Protein AF-N8PSK1-F1 (afdb_monomer)

Secondary structure (DSSP, 8-state):
--SSSS--------HHHHHHHHHHHHHTTS-HHHHHHHHHHHHHS---HHHHHS-HHHHHHHHHHHTTT-PPP--

Structure (mmCIF, N/CA/C/O backbone):
data_AF-N8PSK1-F1
#
_entry.id   AF-N8PSK1-F1
#
loop_
_atom_site.group_PDB
_atom_site.id
_atom_site.type_symbol
_atom_site.label_atom_id
_atom_site.label_alt_id
_atom_site.label_comp_id
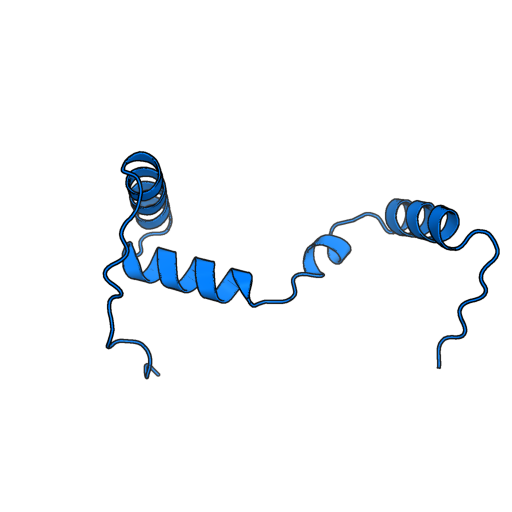_atom_site.label_asym_id
_atom_site.label_entity_id
_atom_site.label_seq_id
_atom_site.pdbx_PDB_ins_code
_atom_site.Cartn_x
_atom_site.Cartn_y
_atom_site.Cartn_z
_atom_site.occupancy
_atom_site.B_iso_or_equiv
_atom_site.auth_seq_id
_atom_site.auth_comp_id
_atom_site.auth_asym_id
_atom_site.auth_atom_id
_atom_site.pdbx_PDB_model_num
ATOM 1 N N . MET A 1 1 ? -20.023 -8.467 -2.831 1.00 44.34 1 MET A N 1
ATOM 2 C CA . MET A 1 1 ? -19.526 -7.554 -1.779 1.00 44.34 1 MET A CA 1
ATOM 3 C C . MET A 1 1 ? -19.490 -8.309 -0.446 1.00 44.34 1 MET A C 1
ATOM 5 O O . MET A 1 1 ? -20.548 -8.708 0.015 1.00 44.34 1 MET A O 1
ATOM 9 N N . GLY A 1 2 ? -18.297 -8.562 0.118 1.00 47.00 2 GLY A N 1
ATOM 10 C CA . GLY A 1 2 ? -18.081 -8.810 1.557 1.00 47.00 2 GLY A CA 1
ATOM 11 C C . GLY A 1 2 ? -18.224 -10.234 2.123 1.00 47.00 2 GLY A C 1
ATOM 12 O O . GLY A 1 2 ? -19.093 -10.458 2.955 1.00 47.00 2 GLY A O 1
ATOM 13 N N . LYS A 1 3 ? -17.337 -11.182 1.773 1.00 47.19 3 LYS A N 1
ATOM 14 C CA . LYS A 1 3 ? -17.186 -12.464 2.516 1.00 47.19 3 LYS A CA 1
ATOM 15 C C . LYS A 1 3 ? -16.060 -12.458 3.572 1.00 47.19 3 LYS A C 1
ATOM 17 O O . LYS A 1 3 ? -15.886 -13.446 4.270 1.00 47.19 3 LYS A O 1
ATOM 22 N N . HIS A 1 4 ? -15.341 -11.345 3.739 1.00 52.34 4 HIS A N 1
ATOM 23 C CA . HIS A 1 4 ? -14.205 -11.199 4.671 1.00 52.34 4 HIS A CA 1
ATOM 24 C C . HIS A 1 4 ? -14.497 -10.285 5.884 1.00 52.34 4 HIS A C 1
ATOM 26 O O . HIS A 1 4 ? -13.587 -9.907 6.611 1.00 52.34 4 HIS A O 1
ATOM 32 N N . LEU A 1 5 ? -15.761 -9.928 6.146 1.00 56.06 5 LEU A N 1
ATOM 33 C CA . LEU A 1 5 ? -16.141 -9.019 7.246 1.00 56.06 5 LEU A CA 1
ATOM 34 C C . LEU A 1 5 ? -16.153 -9.666 8.650 1.00 56.06 5 LEU A C 1
ATOM 36 O O . LEU A 1 5 ? -16.466 -8.988 9.622 1.00 56.06 5 LEU A O 1
ATOM 40 N N . GLY A 1 6 ? -15.871 -10.966 8.780 1.00 57.44 6 GLY A N 1
ATOM 41 C CA . GLY A 1 6 ? -16.288 -11.722 9.969 1.00 57.44 6 GLY A CA 1
ATOM 42 C C . GLY A 1 6 ? -15.245 -11.963 11.060 1.00 57.44 6 GLY A C 1
ATOM 43 O O . GLY A 1 6 ? -15.633 -12.184 12.203 1.00 57.44 6 GLY A O 1
ATOM 44 N N . VAL A 1 7 ? -13.945 -11.971 10.750 1.00 65.88 7 VAL A N 1
ATOM 45 C CA . VAL A 1 7 ? -12.942 -12.503 11.690 1.00 65.88 7 VAL A CA 1
ATOM 46 C C . VAL A 1 7 ? -11.844 -11.482 11.945 1.00 65.88 7 VAL A C 1
ATOM 48 O O . VAL A 1 7 ? -10.962 -11.268 11.118 1.00 65.88 7 VAL A O 1
ATOM 51 N N . ALA A 1 8 ? -11.900 -10.855 13.119 1.00 71.25 8 ALA A N 1
ATOM 52 C CA . ALA A 1 8 ? -10.777 -10.106 13.661 1.00 71.25 8 ALA A CA 1
ATOM 53 C C . ALA A 1 8 ? -9.774 -11.099 14.263 1.00 71.25 8 ALA A C 1
ATOM 55 O O . ALA A 1 8 ? -10.089 -11.811 15.220 1.00 71.25 8 ALA A O 1
ATOM 56 N N . TYR A 1 9 ? -8.567 -11.155 13.704 1.00 75.19 9 TYR A N 1
ATOM 57 C CA . TYR A 1 9 ? -7.493 -11.960 14.276 1.00 75.19 9 TYR A CA 1
ATOM 58 C C . TYR A 1 9 ? -6.922 -11.257 15.503 1.00 75.19 9 TYR A C 1
ATOM 60 O O . TYR A 1 9 ? -6.477 -10.111 15.436 1.00 75.19 9 TYR A O 1
ATOM 68 N N . ASN A 1 10 ? -6.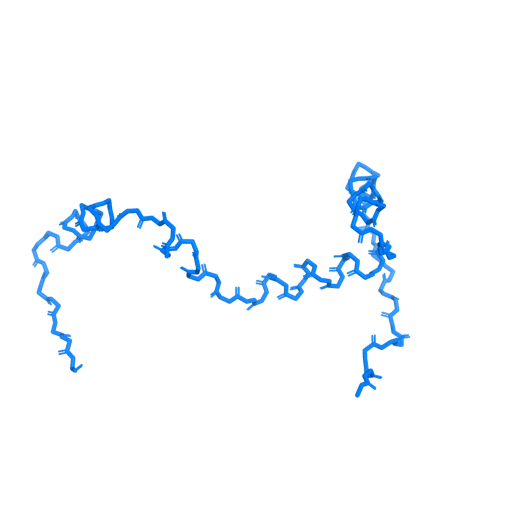910 -11.956 16.637 1.00 83.19 10 ASN A N 1
ATOM 69 C CA . ASN A 1 10 ? -6.300 -11.435 17.851 1.00 83.19 10 ASN A CA 1
ATOM 70 C C . ASN A 1 10 ? -4.783 -11.673 17.808 1.00 83.19 10 ASN A C 1
ATOM 72 O O . ASN A 1 10 ? -4.280 -12.706 18.253 1.00 83.19 10 ASN A O 1
ATOM 76 N N . LEU A 1 11 ? -4.068 -10.731 17.193 1.00 84.88 11 LEU A N 1
ATOM 77 C CA . LEU A 1 11 ? -2.618 -10.774 17.045 1.00 84.88 11 LEU A CA 1
ATOM 78 C C . LEU A 1 11 ? -1.929 -10.253 18.310 1.00 84.88 11 LEU A C 1
ATOM 80 O O . LEU A 1 11 ? -2.268 -9.192 18.835 1.00 84.88 11 LEU A O 1
ATOM 84 N N . ARG A 1 12 ? -0.902 -10.971 18.769 1.00 91.50 12 ARG A N 1
ATOM 85 C CA . ARG A 1 12 ? 0.024 -10.459 19.785 1.00 91.50 12 ARG A CA 1
ATOM 86 C C . ARG A 1 12 ? 1.113 -9.656 19.086 1.00 91.50 12 ARG A C 1
ATOM 88 O O . ARG A 1 12 ? 1.924 -10.226 18.364 1.00 91.50 12 ARG A O 1
ATOM 95 N N . LEU A 1 13 ? 1.119 -8.347 19.305 1.00 90.50 13 LEU A N 1
ATOM 96 C CA . LEU A 1 13 ? 2.064 -7.411 18.699 1.00 90.50 13 LEU A CA 1
ATOM 97 C C . LEU A 1 13 ? 2.871 -6.709 19.793 1.00 90.50 13 LEU A C 1
ATOM 99 O O . LEU A 1 13 ? 2.366 -6.481 20.892 1.00 90.50 13 LEU A O 1
ATOM 103 N N . GLN A 1 14 ? 4.113 -6.341 19.479 1.00 97.19 14 GLN A N 1
ATOM 104 C CA . GLN A 1 14 ? 4.879 -5.408 20.308 1.00 97.19 14 GLN A CA 1
ATOM 105 C C . GLN A 1 14 ? 4.163 -4.048 20.339 1.00 97.19 14 GLN A C 1
ATOM 107 O O . GLN A 1 14 ? 3.553 -3.658 19.341 1.00 97.19 14 GLN A O 1
ATOM 112 N N . GLN A 1 15 ? 4.253 -3.324 21.459 1.00 95.25 15 GLN A N 1
ATOM 113 C CA . GLN A 1 15 ? 3.547 -2.047 21.641 1.00 95.25 15 GLN A CA 1
ATOM 114 C C . GLN A 1 15 ? 3.885 -1.045 20.527 1.00 95.25 15 GLN A 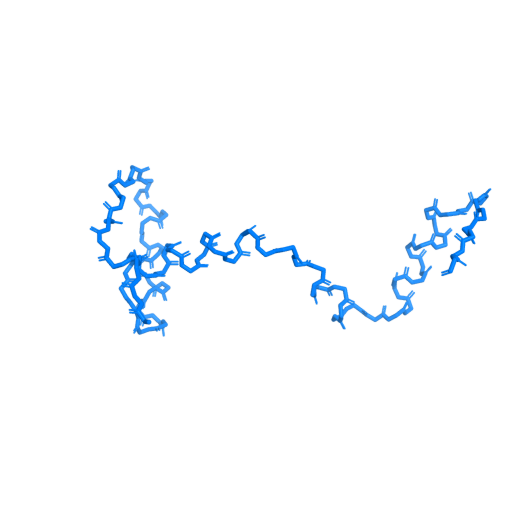C 1
ATOM 116 O O . GLN A 1 15 ? 2.984 -0.517 19.887 1.00 95.25 15 GLN A O 1
ATOM 121 N N . GLU A 1 16 ? 5.172 -0.895 20.206 1.00 97.38 16 GLU A N 1
ATOM 122 C CA . GLU A 1 16 ? 5.637 0.014 19.152 1.00 97.38 16 GLU A CA 1
ATOM 123 C C . GLU A 1 16 ? 5.026 -0.306 17.776 1.00 97.38 16 GLU A C 1
ATOM 125 O O . GLU A 1 16 ? 4.654 0.590 17.021 1.00 97.38 16 GLU A O 1
ATOM 130 N N . LEU A 1 17 ? 4.881 -1.593 17.439 1.00 95.62 17 LEU A N 1
ATOM 131 C CA . LEU A 1 17 ? 4.271 -2.004 16.173 1.00 95.62 17 LEU A CA 1
ATOM 132 C C . LEU A 1 17 ? 2.770 -1.698 16.152 1.00 95.62 17 LEU A C 1
ATOM 134 O O . LEU A 1 17 ? 2.240 -1.272 15.128 1.00 95.62 17 LEU A O 1
ATOM 138 N N . LYS A 1 18 ? 2.088 -1.897 17.283 1.00 94.69 18 LYS A N 1
ATOM 139 C CA . LYS A 1 18 ? 0.670 -1.562 17.421 1.00 94.69 18 LYS A CA 1
ATOM 140 C C . LYS A 1 18 ? 0.436 -0.062 17.233 1.00 94.69 18 LYS A C 1
ATOM 142 O O . LYS A 1 18 ? -0.505 0.307 16.535 1.00 94.69 18 LYS A O 1
ATOM 147 N N . ASP A 1 19 ? 1.302 0.773 17.799 1.00 97.00 19 ASP A N 1
ATOM 148 C CA . ASP A 1 19 ? 1.198 2.231 17.697 1.00 97.00 19 ASP A CA 1
ATOM 149 C C . ASP A 1 19 ? 1.395 2.705 16.248 1.00 97.00 19 ASP A C 1
ATOM 151 O O . ASP A 1 19 ? 0.575 3.470 15.740 1.00 97.00 19 ASP A O 1
ATOM 155 N N . LYS A 1 20 ? 2.381 2.146 15.528 1.00 97.31 20 LYS A N 1
ATOM 156 C CA . LYS A 1 20 ? 2.591 2.415 14.090 1.00 97.31 20 LYS A CA 1
ATOM 157 C C . LYS A 1 20 ? 1.369 2.063 13.234 1.00 97.31 20 LYS A C 1
ATOM 159 O O . LYS A 1 20 ?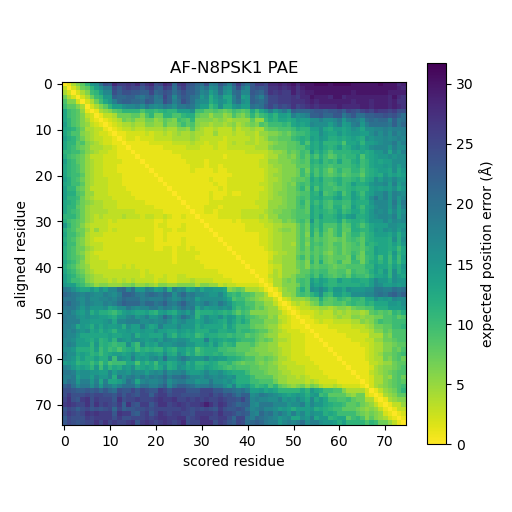 1.005 2.809 12.328 1.00 97.31 20 LYS A O 1
ATOM 164 N N . ILE A 1 21 ? 0.721 0.927 13.511 1.00 95.38 21 ILE A N 1
ATOM 165 C CA . ILE A 1 21 ? -0.495 0.511 12.791 1.00 95.38 21 ILE A CA 1
ATOM 166 C C . ILE A 1 21 ? -1.666 1.447 13.121 1.00 95.38 21 ILE A C 1
ATOM 168 O O . ILE A 1 21 ? -2.428 1.810 12.228 1.00 95.38 21 ILE A O 1
ATOM 172 N N . ALA A 1 22 ? -1.814 1.855 14.384 1.00 95.69 22 ALA A N 1
ATOM 173 C CA . ALA A 1 22 ? -2.873 2.771 14.802 1.00 95.69 22 ALA A CA 1
ATOM 174 C C . ALA A 1 22 ? -2.746 4.150 14.133 1.00 95.69 22 ALA A C 1
ATOM 176 O O . ALA A 1 22 ? -3.748 4.701 13.674 1.00 95.69 22 ALA A O 1
ATOM 177 N N . GLU A 1 23 ? -1.526 4.679 14.038 1.00 98.00 23 GLU A N 1
ATOM 178 C CA . GLU A 1 23 ? -1.232 5.935 13.345 1.00 98.00 23 GLU A CA 1
ATOM 179 C C . GLU A 1 23 ? -1.530 5.834 11.842 1.00 98.00 23 GLU A C 1
ATOM 181 O O . GLU A 1 23 ? -2.334 6.610 11.326 1.00 98.00 23 GLU A O 1
ATOM 186 N N . SER A 1 24 ? -1.010 4.805 11.165 1.00 97.38 24 SER A N 1
ATOM 187 C CA . SER A 1 24 ? -1.271 4.565 9.737 1.00 97.38 24 SER A CA 1
ATOM 188 C C . SER A 1 24 ? -2.764 4.406 9.427 1.00 97.38 24 SER A C 1
ATOM 190 O O . SER A 1 24 ? -3.255 4.927 8.425 1.00 97.38 24 SER A O 1
ATOM 192 N N . ALA A 1 25 ? -3.509 3.699 10.281 1.00 96.06 25 ALA A N 1
ATOM 193 C CA . ALA A 1 25 ? -4.945 3.512 10.110 1.00 96.06 25 ALA A CA 1
ATOM 194 C C . ALA A 1 25 ? -5.708 4.844 10.223 1.00 96.06 25 ALA A C 1
ATOM 196 O O . ALA A 1 25 ? -6.640 5.091 9.455 1.00 96.06 25 ALA A O 1
ATOM 197 N N . LYS A 1 26 ? -5.279 5.722 11.142 1.00 97.06 26 LYS A N 1
ATOM 198 C CA . LYS A 1 26 ? -5.833 7.070 11.311 1.00 97.06 26 LYS A CA 1
ATOM 199 C C . LYS A 1 26 ? -5.564 7.946 10.087 1.00 97.06 26 LYS A C 1
ATOM 201 O O . LYS A 1 26 ? -6.494 8.582 9.602 1.00 97.06 26 LYS A O 1
ATOM 206 N N . GLU A 1 27 ? -4.335 7.959 9.573 1.00 97.75 27 GLU A N 1
ATOM 207 C CA . GLU A 1 27 ? -3.964 8.731 8.376 1.00 97.75 27 GLU A CA 1
ATOM 208 C C . GLU A 1 27 ? -4.767 8.306 7.139 1.00 97.75 27 GLU A C 1
ATOM 210 O O . GLU A 1 27 ? -5.234 9.144 6.368 1.00 97.75 27 GLU A O 1
ATOM 215 N N . LEU A 1 28 ? -4.992 6.998 6.986 1.00 95.56 28 LEU A N 1
ATOM 216 C CA . LEU A 1 28 ? -5.732 6.411 5.867 1.00 95.56 28 LEU A CA 1
ATOM 217 C C . LEU A 1 28 ? -7.255 6.358 6.093 1.00 95.56 28 LEU A C 1
ATOM 219 O O . LEU A 1 28 ? -7.965 5.763 5.283 1.00 95.56 28 LEU A O 1
ATOM 223 N N . ASN A 1 29 ? -7.767 6.961 7.175 1.00 95.81 29 ASN A N 1
ATOM 224 C CA . ASN A 1 29 ? -9.187 6.971 7.552 1.00 95.81 29 ASN A CA 1
ATOM 225 C C . ASN A 1 29 ? -9.844 5.572 7.547 1.00 95.81 29 ASN A C 1
ATOM 227 O O . ASN A 1 29 ? -10.970 5.396 7.075 1.00 95.81 29 ASN A O 1
ATOM 231 N N . ARG A 1 30 ? -9.151 4.559 8.085 1.00 93.44 30 ARG A N 1
ATOM 232 C CA . ARG A 1 30 ? -9.638 3.171 8.183 1.00 93.44 30 ARG A CA 1
ATOM 233 C C . ARG A 1 30 ? -9.452 2.584 9.583 1.00 93.44 30 ARG A C 1
ATOM 235 O O . ARG A 1 30 ? -8.744 3.128 10.420 1.00 93.44 30 ARG A O 1
ATOM 242 N N . SER A 1 31 ? -10.112 1.458 9.865 1.00 92.88 31 SER A N 1
ATOM 243 C CA . SER A 1 31 ? -9.900 0.741 11.134 1.00 92.88 31 SER A CA 1
ATOM 244 C C . SER A 1 31 ? -8.524 0.066 11.161 1.00 92.88 31 SER A C 1
ATOM 246 O O . SER A 1 31 ? -8.021 -0.339 10.115 1.00 92.88 31 SER A O 1
ATOM 248 N N . MET A 1 32 ? -7.944 -0.144 12.350 1.00 92.44 32 MET A N 1
ATOM 249 C CA . MET A 1 32 ? -6.682 -0.895 12.476 1.00 92.44 32 MET A CA 1
ATOM 250 C C . MET A 1 32 ? -6.765 -2.285 11.834 1.00 92.44 32 MET A C 1
ATOM 252 O O . MET A 1 32 ? -5.821 -2.724 11.193 1.00 92.44 32 MET A O 1
ATOM 256 N N . ASN A 1 33 ? -7.901 -2.979 11.979 1.00 91.38 33 ASN A N 1
ATOM 257 C CA . ASN A 1 33 ? -8.083 -4.295 11.367 1.00 91.38 33 ASN A CA 1
ATOM 258 C C . ASN A 1 33 ? -8.082 -4.204 9.834 1.00 91.38 33 ASN A C 1
ATOM 260 O O . ASN A 1 33 ? -7.460 -5.028 9.176 1.00 91.38 33 ASN A O 1
ATOM 264 N N . ALA A 1 34 ? -8.729 -3.179 9.269 1.00 90.69 34 ALA A N 1
ATOM 265 C CA . ALA A 1 34 ? -8.687 -2.927 7.830 1.00 90.69 34 ALA A CA 1
ATOM 266 C C . ALA A 1 34 ? -7.268 -2.574 7.346 1.00 90.69 34 ALA A C 1
ATOM 268 O O . ALA A 1 34 ? -6.886 -2.981 6.254 1.00 90.69 34 ALA A O 1
ATOM 269 N N . ASP A 1 35 ? -6.477 -1.864 8.157 1.00 93.44 35 ASP A N 1
ATOM 270 C CA . ASP A 1 35 ? -5.073 -1.563 7.854 1.00 93.44 35 ASP A CA 1
ATOM 271 C C . ASP A 1 35 ? -4.200 -2.820 7.816 1.00 93.44 35 ASP A C 1
ATOM 273 O O . ASP A 1 35 ? -3.451 -3.029 6.863 1.00 93.44 35 ASP A O 1
ATOM 277 N N . ILE A 1 36 ? -4.367 -3.695 8.811 1.00 92.19 36 ILE A N 1
ATOM 278 C CA . ILE A 1 36 ? -3.673 -4.985 8.887 1.00 92.19 36 ILE A CA 1
ATOM 279 C C . ILE A 1 36 ? -4.039 -5.867 7.694 1.00 92.19 36 ILE A C 1
ATOM 281 O O . ILE A 1 36 ? -3.141 -6.399 7.048 1.00 92.19 36 ILE A O 1
ATOM 285 N N . VAL A 1 37 ? -5.333 -6.013 7.388 1.00 91.31 37 VAL A N 1
ATOM 286 C CA . VAL A 1 37 ? -5.785 -6.836 6.256 1.00 91.31 37 VAL A CA 1
ATOM 287 C C . VAL A 1 37 ? -5.200 -6.316 4.950 1.00 91.31 37 VAL A C 1
ATOM 289 O O . VAL A 1 37 ? -4.579 -7.095 4.240 1.00 91.31 37 VAL A O 1
ATOM 292 N N . ALA A 1 38 ? -5.295 -5.012 4.681 1.00 91.62 38 ALA A N 1
ATOM 293 C CA . ALA A 1 38 ? -4.750 -4.439 3.454 1.00 91.62 38 ALA A CA 1
ATOM 294 C C . ALA A 1 38 ? -3.237 -4.669 3.325 1.00 91.62 38 ALA A C 1
ATOM 296 O O . ALA A 1 38 ? -2.764 -5.052 2.268 1.00 91.62 38 ALA A O 1
ATOM 297 N N . ARG A 1 39 ? -2.464 -4.498 4.407 1.00 91.44 39 ARG A N 1
ATOM 298 C CA . ARG A 1 39 ? -1.014 -4.773 4.392 1.00 91.44 39 ARG A CA 1
ATOM 299 C C . ARG A 1 39 ? -0.699 -6.243 4.121 1.00 91.44 39 ARG A C 1
ATOM 301 O O . ARG A 1 39 ? 0.301 -6.539 3.472 1.00 91.44 39 ARG A O 1
ATOM 308 N N . LEU A 1 40 ? -1.513 -7.154 4.651 1.00 91.62 40 LEU A N 1
ATOM 309 C CA . LEU A 1 40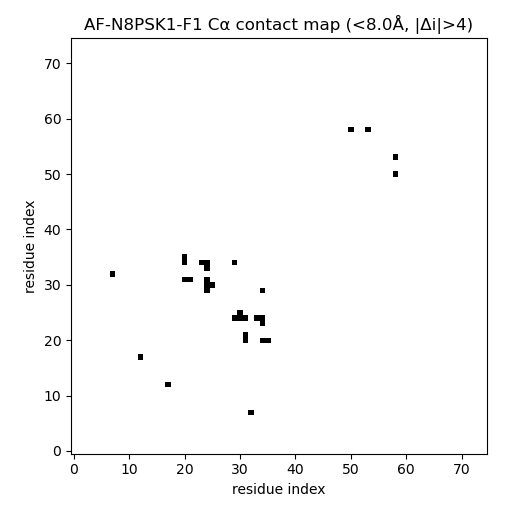 ? -1.365 -8.584 4.396 1.00 91.62 40 LEU A CA 1
ATOM 310 C C . LEU A 1 40 ? -1.714 -8.912 2.943 1.00 91.62 40 LEU A C 1
ATOM 312 O O . LEU A 1 40 ? -0.936 -9.604 2.297 1.00 91.62 40 LEU A O 1
ATOM 316 N N . GLU A 1 41 ? -2.816 -8.385 2.414 1.00 90.50 41 GLU A N 1
ATOM 317 C CA . GLU A 1 41 ? -3.196 -8.530 1.002 1.00 90.50 41 GLU A CA 1
ATOM 318 C C . GLU A 1 41 ? -2.085 -8.012 0.076 1.00 90.50 41 GLU A C 1
ATOM 320 O O . GLU A 1 41 ? -1.586 -8.769 -0.755 1.00 90.50 41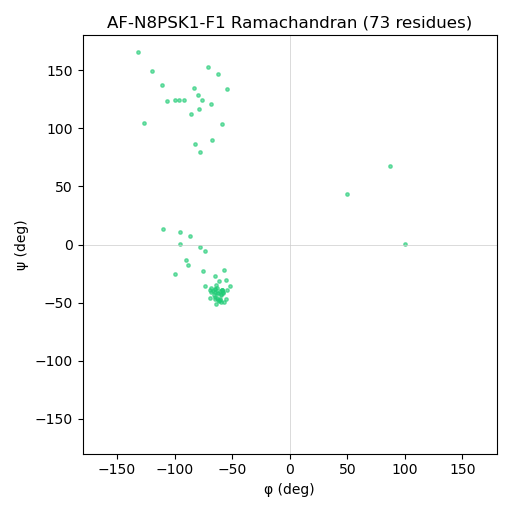 GLU A O 1
ATOM 325 N N . ASP A 1 42 ? -1.584 -6.799 0.328 1.00 89.12 42 ASP A N 1
ATOM 326 C CA . ASP A 1 42 ? -0.450 -6.189 -0.376 1.00 89.12 42 ASP A CA 1
ATOM 327 C C . ASP A 1 42 ? 0.821 -7.050 -0.359 1.00 89.12 42 ASP A C 1
ATOM 329 O O . ASP A 1 42 ? 1.638 -6.964 -1.276 1.00 89.12 42 ASP A O 1
ATOM 333 N N . SER A 1 43 ? 1.028 -7.844 0.697 1.00 88.75 43 SER A N 1
ATOM 334 C CA . SER A 1 43 ? 2.207 -8.708 0.828 1.00 88.75 43 SER A CA 1
ATOM 335 C C . SER A 1 43 ? 2.142 -9.955 -0.057 1.00 88.75 43 SER A C 1
ATOM 337 O O . SER A 1 43 ? 3.183 -10.526 -0.381 1.00 88.75 43 SER A O 1
ATOM 339 N N . PHE A 1 44 ? 0.935 -10.371 -0.454 1.00 86.50 44 PHE A N 1
ATOM 340 C CA . PHE A 1 44 ? 0.721 -11.501 -1.357 1.00 86.50 44 PHE A CA 1
ATOM 341 C C . PHE A 1 44 ? 0.741 -11.097 -2.831 1.00 86.50 44 PHE A C 1
ATOM 343 O O . PHE A 1 44 ? 0.918 -11.956 -3.697 1.00 86.50 44 PHE A O 1
ATOM 350 N N . GLU A 1 45 ? 0.587 -9.811 -3.138 1.00 86.44 45 GLU A N 1
ATOM 351 C CA . GLU A 1 45 ? 0.759 -9.316 -4.497 1.00 86.44 45 GLU A CA 1
ATOM 352 C C . GLU A 1 45 ? 2.240 -9.421 -4.898 1.00 86.44 45 GLU A C 1
ATOM 354 O O . GLU A 1 45 ? 3.121 -8.843 -4.259 1.00 86.44 45 GLU A O 1
ATOM 359 N N . GLN A 1 46 ? 2.548 -10.171 -5.965 1.00 66.62 46 GLN A N 1
ATOM 360 C CA . GLN A 1 46 ? 3.901 -10.211 -6.531 1.00 66.62 46 GLN A CA 1
ATOM 361 C C . GLN A 1 46 ? 4.231 -8.848 -7.147 1.00 66.62 46 GLN A C 1
ATOM 363 O O . GLN A 1 46 ? 3.967 -8.586 -8.321 1.00 66.62 46 GLN A O 1
ATOM 368 N N . LYS A 1 47 ? 4.807 -7.954 -6.343 1.00 65.62 47 LYS A N 1
ATOM 369 C CA . LYS A 1 47 ? 5.180 -6.609 -6.779 1.00 65.62 47 LYS A CA 1
ATOM 370 C C . LYS A 1 47 ? 6.472 -6.651 -7.600 1.00 65.62 47 LYS A C 1
ATOM 372 O O . LYS A 1 47 ? 7.540 -6.281 -7.125 1.00 65.62 47 LYS A O 1
ATOM 377 N N . PHE A 1 48 ? 6.356 -7.016 -8.876 1.00 68.75 48 PHE A N 1
ATOM 378 C CA . PHE A 1 48 ? 7.293 -6.525 -9.894 1.00 68.75 48 PHE A CA 1
ATOM 379 C C . PHE A 1 48 ? 7.030 -5.056 -10.243 1.00 68.75 48 PHE A C 1
ATOM 381 O O . PHE A 1 48 ? 7.831 -4.466 -10.951 1.00 68.75 48 PHE A O 1
ATOM 388 N N . GLY A 1 49 ? 5.966 -4.438 -9.711 1.00 65.38 49 GLY A N 1
ATOM 389 C CA . GLY A 1 49 ? 5.631 -3.029 -9.960 1.00 65.38 49 GLY A CA 1
ATOM 390 C C . GLY A 1 49 ? 6.745 -2.041 -9.589 1.00 65.38 49 GLY A C 1
ATOM 391 O O . GLY A 1 49 ? 6.821 -0.961 -10.159 1.00 65.38 49 GLY A O 1
ATOM 392 N N . PHE A 1 50 ? 7.681 -2.418 -8.710 1.00 71.56 50 PHE A N 1
ATOM 393 C CA . PHE A 1 50 ? 8.910 -1.642 -8.517 1.00 71.56 50 PHE A CA 1
ATOM 394 C C . PHE A 1 50 ? 9.722 -1.518 -9.818 1.00 71.56 50 PHE A C 1
ATOM 396 O O . PHE A 1 50 ? 10.220 -0.433 -10.102 1.00 71.56 50 PHE A O 1
ATOM 403 N N . LEU A 1 51 ? 9.806 -2.573 -10.636 1.00 80.38 51 LEU A N 1
ATOM 404 C CA . LEU A 1 51 ? 10.536 -2.570 -11.909 1.00 80.38 51 LEU A CA 1
ATOM 405 C C . LEU A 1 51 ? 9.980 -1.542 -12.899 1.00 80.38 51 LEU A C 1
ATOM 407 O O . LEU A 1 51 ? 10.761 -0.977 -13.653 1.00 80.38 51 LEU A O 1
ATOM 411 N N . GLU A 1 52 ? 8.674 -1.251 -12.867 1.00 79.81 52 GLU A N 1
ATOM 412 C CA . GLU A 1 52 ? 8.060 -0.224 -13.727 1.00 79.81 52 GLU A CA 1
ATOM 413 C C . GLU A 1 52 ? 8.582 1.185 -13.415 1.00 79.81 52 GLU A C 1
ATOM 415 O O . GLU A 1 52 ? 8.608 2.049 -14.288 1.00 79.81 52 GLU A O 1
ATOM 420 N N . SER A 1 53 ? 9.022 1.416 -12.174 1.00 83.50 53 SER A N 1
ATOM 421 C CA . SER A 1 53 ? 9.593 2.695 -11.737 1.00 83.50 53 SER A CA 1
ATOM 422 C C . SER A 1 53 ? 11.110 2.789 -11.917 1.00 83.50 53 SER A C 1
ATOM 424 O O . SER A 1 53 ? 11.677 3.879 -11.818 1.00 83.50 53 SER A O 1
ATOM 426 N N . VAL A 1 54 ? 11.786 1.664 -12.168 1.00 88.50 54 VAL A N 1
ATOM 427 C CA . VAL A 1 54 ? 13.236 1.644 -12.374 1.00 88.50 54 VAL A CA 1
ATOM 428 C C . VAL A 1 54 ? 13.540 2.082 -13.809 1.00 88.50 54 VAL A C 1
ATOM 430 O O . VAL A 1 54 ? 12.993 1.500 -14.746 1.00 88.50 54 VAL A O 1
ATOM 433 N N . PRO A 1 55 ? 14.440 3.062 -14.025 1.00 93.44 55 PRO A N 1
ATOM 434 C CA . PRO A 1 55 ? 14.867 3.426 -15.369 1.00 93.44 55 PRO A CA 1
ATOM 435 C C . PRO A 1 55 ? 15.393 2.209 -16.133 1.00 93.44 55 PRO A C 1
ATOM 437 O O . PRO A 1 55 ? 16.230 1.462 -15.623 1.00 93.44 55 PRO A O 1
ATOM 440 N N . THR A 1 56 ? 14.955 2.043 -17.383 1.00 91.69 56 THR A N 1
ATOM 441 C CA . THR A 1 56 ? 15.341 0.904 -18.231 1.00 91.69 56 THR A CA 1
ATOM 442 C C . THR A 1 56 ? 16.856 0.720 -18.310 1.00 91.69 56 THR A C 1
ATOM 444 O O . THR A 1 56 ? 17.338 -0.406 -18.326 1.00 91.69 56 THR A O 1
ATOM 447 N N . GLU A 1 57 ? 17.626 1.810 -18.308 1.00 92.62 57 GLU A N 1
ATOM 448 C CA . GLU A 1 57 ? 19.090 1.756 -18.321 1.00 92.62 57 GLU A CA 1
ATOM 449 C C . GLU A 1 57 ? 19.670 1.007 -17.109 1.00 92.62 57 GLU A C 1
ATOM 451 O O . GLU A 1 57 ? 20.560 0.173 -17.268 1.00 92.62 57 GLU A O 1
ATOM 456 N N . GLU A 1 58 ? 19.148 1.256 -15.908 1.00 93.31 58 GLU A N 1
ATOM 457 C CA . GLU A 1 58 ? 19.607 0.594 -14.682 1.00 93.31 58 GLU A CA 1
ATOM 458 C C . GLU A 1 58 ? 19.241 -0.894 -14.685 1.00 93.31 58 GLU A C 1
ATOM 460 O O . GLU A 1 58 ? 20.057 -1.740 -14.309 1.00 93.31 58 GLU A O 1
ATOM 465 N N . LEU A 1 59 ? 18.058 -1.235 -15.210 1.00 91.81 59 LEU A N 1
ATOM 466 C CA . LEU A 1 59 ? 17.671 -2.630 -15.427 1.00 91.81 59 LEU A CA 1
ATOM 467 C C . LEU A 1 59 ? 18.633 -3.325 -16.397 1.00 91.81 59 LEU A C 1
ATOM 469 O O . LEU A 1 59 ? 19.121 -4.417 -16.110 1.00 91.81 59 LEU A O 1
ATOM 473 N N . MET A 1 60 ? 18.957 -2.681 -17.519 1.00 90.31 60 MET A N 1
ATOM 474 C CA . MET A 1 60 ? 19.859 -3.236 -18.530 1.00 90.31 60 MET A CA 1
ATOM 475 C C . MET A 1 60 ? 21.287 -3.408 -18.005 1.00 90.31 60 MET A C 1
ATOM 477 O O . MET A 1 60 ? 21.914 -4.426 -18.300 1.00 90.31 60 MET A O 1
ATOM 481 N N . LYS A 1 61 ? 21.797 -2.472 -17.193 1.00 90.00 61 LYS A N 1
ATOM 482 C CA . LYS A 1 61 ? 23.106 -2.606 -16.526 1.00 90.00 61 LYS A CA 1
ATOM 483 C C . LYS A 1 61 ? 23.143 -3.824 -15.609 1.00 90.00 61 LYS A C 1
ATOM 485 O O . LYS A 1 61 ? 24.088 -4.612 -15.673 1.00 90.00 61 LYS A O 1
ATOM 490 N N . GLU A 1 62 ? 22.120 -3.997 -14.776 1.00 90.81 62 GLU A N 1
ATOM 491 C CA . GLU A 1 62 ? 22.061 -5.127 -13.850 1.00 90.81 62 GLU A CA 1
ATOM 492 C C . GLU A 1 62 ? 21.909 -6.461 -14.595 1.00 90.81 62 GLU A C 1
ATOM 494 O O . GLU A 1 62 ? 22.582 -7.438 -14.257 1.00 90.81 62 GLU A O 1
ATOM 499 N N . LEU A 1 63 ? 21.095 -6.506 -15.654 1.00 89.38 63 LEU A N 1
ATOM 500 C CA . LEU A 1 63 ? 20.972 -7.685 -16.512 1.00 89.38 63 LEU A CA 1
ATOM 501 C C . LEU A 1 63 ? 22.296 -8.021 -17.201 1.00 89.38 63 LEU A C 1
ATOM 503 O O . LEU A 1 63 ? 22.734 -9.163 -17.119 1.00 89.38 63 LEU A O 1
ATOM 507 N N . ALA A 1 64 ? 22.978 -7.048 -17.809 1.00 87.62 64 ALA A N 1
ATOM 508 C CA . ALA A 1 64 ? 24.276 -7.264 -18.449 1.00 87.62 64 ALA A CA 1
ATOM 509 C C . ALA A 1 64 ? 25.326 -7.793 -17.458 1.00 87.62 64 ALA A C 1
ATOM 511 O O . ALA A 1 64 ? 26.096 -8.695 -17.786 1.00 87.62 64 ALA A O 1
ATOM 512 N N . LYS A 1 65 ? 25.320 -7.285 -16.219 1.00 88.44 65 LYS A N 1
ATOM 513 C CA . LYS A 1 65 ? 26.188 -7.774 -15.143 1.00 88.44 65 LYS A CA 1
ATOM 514 C C . LYS A 1 65 ? 25.888 -9.230 -14.775 1.00 88.44 65 LYS A C 1
ATOM 516 O O . LYS A 1 65 ? 26.819 -10.017 -14.625 1.00 88.44 65 LYS A O 1
ATOM 521 N N . ARG A 1 66 ? 24.612 -9.595 -14.609 1.00 88.00 66 ARG A N 1
ATOM 522 C CA . ARG A 1 66 ? 24.199 -10.957 -14.214 1.00 88.00 66 ARG A CA 1
ATOM 523 C C . ARG A 1 66 ? 24.351 -11.976 -15.335 1.00 88.00 66 ARG A C 1
ATOM 525 O O . ARG A 1 66 ? 24.673 -13.128 -15.072 1.00 88.00 66 ARG A O 1
ATOM 532 N N . LEU A 1 67 ? 24.101 -11.548 -16.565 1.00 87.00 67 LEU A N 1
ATOM 533 C CA . LEU A 1 67 ? 24.068 -12.392 -17.753 1.00 87.00 67 LEU A CA 1
ATOM 534 C C . LEU A 1 67 ? 25.395 -12.393 -18.507 1.00 87.00 67 LEU A C 1
ATOM 536 O O . LEU A 1 67 ? 25.451 -12.894 -19.625 1.00 87.00 67 LEU A O 1
ATOM 540 N N . ASN A 1 68 ? 26.467 -11.851 -17.926 1.00 79.56 68 ASN A N 1
ATOM 541 C CA . ASN A 1 68 ? 27.775 -11.851 -18.561 1.00 79.56 68 ASN A CA 1
ATOM 542 C C . ASN A 1 68 ? 28.224 -13.299 -18.850 1.00 79.56 68 ASN A C 1
ATOM 544 O O . ASN A 1 68 ? 28.609 -14.029 -17.938 1.00 79.56 68 ASN A O 1
ATOM 548 N N . GLY A 1 69 ? 28.138 -13.712 -20.119 1.00 70.31 69 GLY A N 1
ATOM 549 C CA . GLY A 1 69 ? 28.425 -15.075 -20.583 1.00 70.31 69 GLY A CA 1
ATOM 550 C C . GLY A 1 69 ? 27.207 -15.984 -20.817 1.00 70.31 69 GLY A C 1
ATOM 551 O O . GLY A 1 69 ? 27.394 -17.121 -21.242 1.00 70.31 69 GLY A O 1
ATOM 552 N N . PHE A 1 70 ? 25.976 -15.511 -20.599 1.00 71.31 70 PHE A N 1
ATOM 553 C CA . PHE A 1 70 ? 24.739 -16.264 -20.838 1.00 71.31 70 PHE A CA 1
ATOM 554 C C . PHE A 1 70 ? 23.951 -15.677 -22.020 1.00 71.31 70 PHE A C 1
ATOM 556 O O . PHE A 1 70 ? 23.800 -14.465 -22.135 1.00 71.31 70 PHE A O 1
ATOM 563 N N . SER A 1 71 ? 23.416 -16.536 -22.894 1.00 68.00 71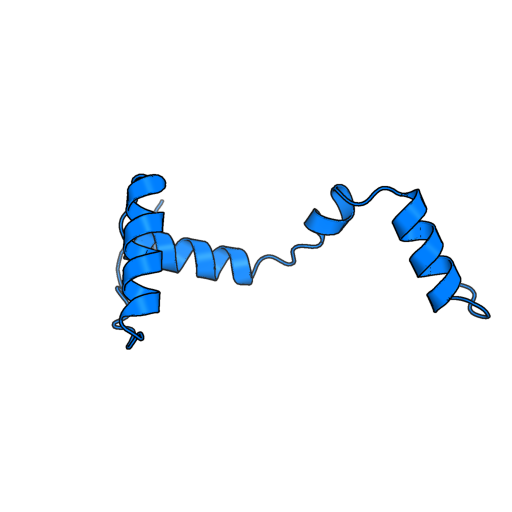 SER A N 1
ATOM 564 C CA . SER A 1 71 ? 22.430 -16.142 -23.912 1.00 68.00 71 SER A CA 1
ATOM 565 C C . SER A 1 71 ? 21.031 -16.508 -23.432 1.00 68.00 71 SER A C 1
ATOM 567 O O . SER A 1 71 ? 20.782 -17.667 -23.102 1.00 68.00 71 SER A O 1
ATOM 569 N N . ILE A 1 72 ? 20.128 -15.528 -23.392 1.00 71.31 72 ILE A N 1
ATOM 570 C CA . ILE A 1 72 ? 18.703 -15.764 -23.143 1.00 71.31 7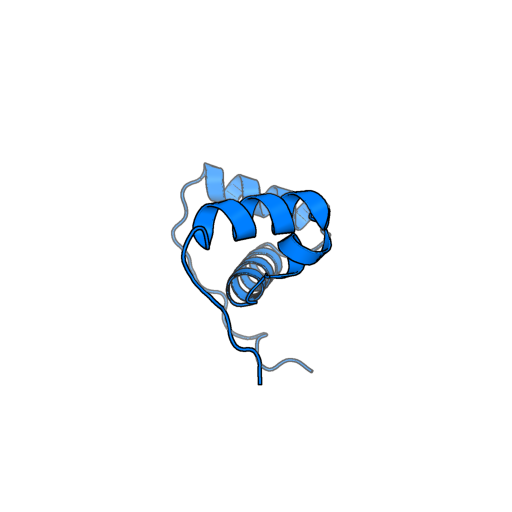2 ILE A CA 1
ATOM 571 C C . ILE A 1 72 ? 18.016 -15.936 -24.495 1.00 71.31 72 ILE A C 1
ATOM 573 O O . ILE A 1 72 ? 18.103 -15.056 -25.349 1.00 71.31 72 ILE A O 1
ATOM 577 N N . VAL A 1 73 ? 17.324 -17.059 -24.670 1.00 72.06 73 VAL A N 1
ATOM 578 C CA . VAL A 1 73 ? 16.357 -17.254 -25.754 1.00 72.06 73 VAL A CA 1
ATOM 579 C C . VAL A 1 73 ? 14.985 -16.943 -25.170 1.00 72.06 73 VAL A C 1
ATOM 581 O O . VAL A 1 73 ? 14.626 -17.496 -24.132 1.00 72.06 73 VAL A O 1
ATOM 584 N N . VAL A 1 74 ?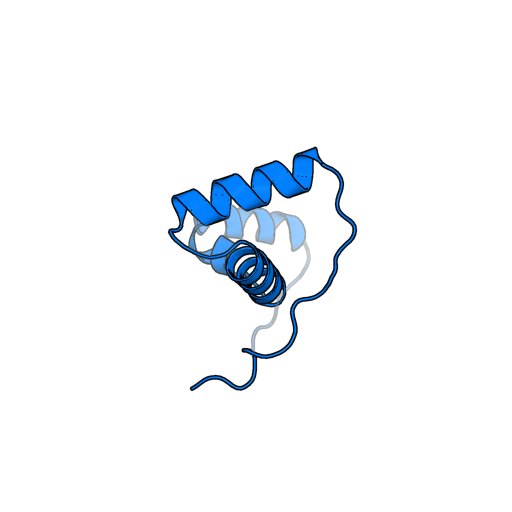 14.269 -16.010 -25.789 1.00 72.25 74 VAL A N 1
ATOM 585 C CA . VAL A 1 74 ? 12.890 -15.669 -25.424 1.00 72.25 74 VAL A CA 1
ATOM 586 C C . VAL A 1 74 ? 11.997 -16.235 -26.523 1.00 72.25 74 VAL A C 1
ATOM 588 O O . VAL A 1 74 ? 12.244 -15.933 -27.691 1.00 72.25 74 VAL A O 1
ATOM 591 N N . ASP A 1 75 ? 11.037 -17.081 -26.144 1.00 58.78 75 ASP A N 1
ATOM 592 C CA . ASP A 1 75 ? 9.990 -17.611 -27.033 1.00 58.78 75 ASP A CA 1
ATOM 593 C C . ASP A 1 75 ? 8.937 -16.545 -27.385 1.00 58.78 75 ASP A C 1
ATOM 595 O O . ASP A 1 75 ? 8.632 -15.694 -26.511 1.00 58.78 75 ASP A O 1
#

Radius of gyration: 20.04 Å; Cα contacts (8 Å, |Δi|>4): 16; chains: 1; bounding box: 48×26×49 Å

Solvent-accessible surface area (backbone atoms only — not comparable to full-atom values): 4938 Å² total; per-residue (Å²): 140,80,93,79,83,80,75,85,77,88,74,92,68,59,68,71,60,51,51,54,45,49,51,53,9,58,78,68,75,46,52,52,68,56,45,52,50,51,55,54,55,58,67,70,52,86,73,62,67,63,59,77,74,48,58,67,66,61,55,51,52,54,47,52,66,73,38,69,93,60,85,86,85,83,133

Nearest PDB structures (foldseek):
  1b28-assembly1_A  TM=7.814E-01  e=4.314E-01  Lederbergvirus P22

pLDDT: mean 83.62, std 13.89, range [44.34, 98.0]

Sequence (75 aa):
MGKHLGVAYNLRLQQELKDKIAESAKELNRSMNADIVARLEDSFEQKFGFLESVPTEELMKELAKRLNGFSIVVD

Mean predicted aligned error: 10.22 Å

Foldseek 3Di:
DDPPPPDDDPDDDDPVVQVVLVVVCVVVVHDSSVSVVVVVVVVPPPPPVVVVVDPVVVVVVVCCVVQVPHDDDDD